Protein AF-A0A9W8J2E1-F1 (afdb_monomer_lite)

Foldseek 3Di:
DVVLQVDAAPVPRHGLCVVCVPDPAVQLVQLVCQLVLDARDPPRDADPLGPSLLVSQVVLLVLLLPLVSVVVSVSNLNHSQVVQVSCCVRNNPSSHDHPSNVNNVPPPPCPPPPPPPPDDPPDPPVPPPPPDDD

pLDDT: mean 77.26, std 16.56, range [41.38, 92.25]

Sequence (134 aa):
MRDAACLTDPTTNTYCFVNAARDTNPTNLYYYSLPLGHKIPERSTDPQCTACLKSLMGLYGTALKDA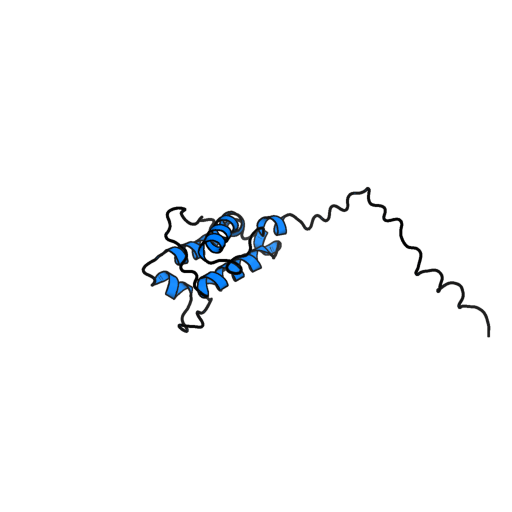NQAKVLTGLLSTYEGAAEKTLGKCGAGFAQTGLANAADGRDSKIPAGVVILGSVVGSLWMLLGGWSF

Structure (mmCIF, N/CA/C/O backbone):
data_AF-A0A9W8J2E1-F1
#
_entry.id   AF-A0A9W8J2E1-F1
#
loop_
_atom_site.group_PDB
_atom_site.id
_atom_site.type_symbol
_atom_site.label_atom_id
_atom_site.label_alt_id
_atom_site.label_comp_id
_atom_site.label_asym_id
_atom_site.label_entity_id
_atom_site.label_seq_id
_atom_site.pdbx_PDB_ins_code
_atom_site.Cartn_x
_atom_site.Cartn_y
_atom_site.Cartn_z
_atom_site.occupancy
_atom_site.B_iso_or_equiv
_atom_site.auth_seq_id
_atom_site.auth_comp_id
_atom_site.auth_asym_id
_atom_site.auth_atom_id
_atom_site.pdbx_PDB_model_num
ATOM 1 N N . MET A 1 1 ? -6.653 -8.722 6.963 1.00 81.88 1 MET A N 1
ATOM 2 C CA . MET A 1 1 ? -5.199 -8.569 6.678 1.00 81.88 1 MET A CA 1
ATOM 3 C C . MET A 1 1 ? -4.551 -9.794 6.063 1.00 81.88 1 MET A C 1
ATOM 5 O O . MET A 1 1 ? -3.501 -9.637 5.457 1.00 81.88 1 MET A O 1
ATOM 9 N N . ARG A 1 2 ? -5.143 -10.996 6.151 1.00 82.12 2 ARG A N 1
ATOM 10 C CA . ARG A 1 2 ? -4.677 -12.139 5.341 1.00 82.12 2 ARG A CA 1
ATOM 11 C C . ARG A 1 2 ? -4.794 -11.843 3.838 1.00 82.12 2 ARG A C 1
ATOM 13 O O . ARG A 1 2 ? -3.959 -12.288 3.064 1.00 82.12 2 ARG A O 1
ATOM 20 N N . ASP A 1 3 ? -5.742 -10.981 3.483 1.00 85.38 3 ASP A N 1
ATOM 21 C CA . ASP A 1 3 ? -6.024 -10.470 2.135 1.00 85.38 3 ASP A CA 1
ATOM 22 C C . ASP A 1 3 ? -4.809 -9.807 1.473 1.00 85.38 3 ASP A C 1
ATOM 24 O O . ASP A 1 3 ? -4.647 -9.894 0.262 1.00 85.38 3 ASP A O 1
ATOM 28 N N . ALA A 1 4 ? -3.904 -9.218 2.265 1.00 86.88 4 ALA A N 1
ATOM 29 C CA . ALA A 1 4 ? -2.644 -8.670 1.770 1.00 86.88 4 ALA A CA 1
ATOM 30 C C . ALA A 1 4 ? -1.786 -9.736 1.068 1.00 86.88 4 ALA A C 1
ATOM 32 O O . ALA A 1 4 ? -1.210 -9.470 0.017 1.00 86.88 4 ALA A O 1
ATOM 33 N N . ALA A 1 5 ? -1.728 -10.954 1.619 1.00 84.81 5 ALA A N 1
ATOM 34 C CA . ALA A 1 5 ? -0.970 -12.060 1.034 1.00 84.81 5 ALA A CA 1
ATOM 35 C C . ALA A 1 5 ? -1.658 -12.669 -0.200 1.00 84.81 5 ALA A C 1
ATOM 37 O O . ALA A 1 5 ? -1.000 -13.316 -1.011 1.00 84.81 5 ALA A O 1
ATOM 38 N N . CYS A 1 6 ? -2.965 -12.443 -0.353 1.00 87.62 6 CYS A N 1
ATOM 39 C CA . CYS A 1 6 ? -3.760 -12.919 -1.482 1.00 87.62 6 CYS A CA 1
ATOM 40 C C . CYS A 1 6 ? -3.736 -11.967 -2.684 1.00 87.62 6 CYS A C 1
ATOM 42 O O . CYS A 1 6 ? -4.305 -12.304 -3.720 1.00 87.62 6 CYS A O 1
ATOM 44 N N . LEU A 1 7 ? -3.091 -10.800 -2.570 1.00 89.62 7 LEU A N 1
ATOM 45 C CA . LEU A 1 7 ? -2.915 -9.890 -3.696 1.00 89.62 7 LEU A CA 1
ATOM 46 C C . LEU A 1 7 ? -2.120 -10.579 -4.804 1.00 89.62 7 LEU A C 1
ATOM 48 O O . LEU A 1 7 ? -1.051 -11.145 -4.563 1.00 89.62 7 LEU A O 1
ATOM 52 N N . THR A 1 8 ? -2.647 -10.514 -6.018 1.00 89.19 8 THR A N 1
ATOM 53 C CA . THR A 1 8 ? -2.024 -11.065 -7.215 1.00 89.19 8 THR A CA 1
ATOM 54 C C . THR A 1 8 ? -1.407 -9.952 -8.041 1.00 89.19 8 THR A C 1
ATOM 56 O O . THR A 1 8 ? -1.940 -8.848 -8.153 1.00 89.19 8 THR A O 1
ATOM 59 N N . ASP A 1 9 ? -0.245 -10.247 -8.603 1.00 83.81 9 ASP A N 1
ATOM 60 C CA . ASP A 1 9 ? 0.425 -9.367 -9.538 1.00 83.81 9 ASP A CA 1
ATOM 61 C C . ASP A 1 9 ? -0.133 -9.615 -10.950 1.00 83.81 9 ASP A C 1
ATOM 63 O O . ASP A 1 9 ? 0.054 -10.711 -11.491 1.00 83.81 9 ASP A O 1
ATOM 67 N N . PRO A 1 10 ? -0.795 -8.630 -11.583 1.00 77.38 10 PRO A N 1
ATOM 68 C CA . PRO A 1 10 ? -1.333 -8.795 -12.932 1.00 77.38 10 PRO A CA 1
ATOM 69 C C . PRO A 1 10 ? -0.236 -8.973 -13.991 1.00 77.38 10 PRO A C 1
ATOM 71 O O . PRO A 1 10 ? -0.529 -9.429 -15.093 1.00 77.38 10 PRO A O 1
ATOM 74 N N . THR A 1 11 ? 1.018 -8.624 -13.682 1.00 78.94 11 THR A N 1
ATOM 75 C CA . THR A 1 11 ? 2.135 -8.730 -14.632 1.00 78.94 11 THR A CA 1
ATOM 76 C C . THR A 1 11 ? 2.774 -10.115 -14.645 1.00 78.94 11 THR A C 1
ATOM 78 O O . THR A 1 11 ? 3.162 -10.605 -15.703 1.00 78.94 11 THR A O 1
ATOM 81 N N . THR A 1 12 ? 2.854 -10.772 -13.488 1.00 80.38 12 THR A N 1
ATOM 82 C CA . THR A 1 12 ? 3.544 -12.062 -13.321 1.00 80.38 12 THR A CA 1
ATOM 83 C C . THR A 1 12 ? 2.591 -13.226 -13.039 1.00 80.38 12 THR A C 1
ATOM 85 O O . THR A 1 12 ? 3.025 -14.374 -13.065 1.00 80.38 12 THR A O 1
ATOM 88 N N . ASN A 1 13 ? 1.292 -12.964 -12.824 1.00 83.75 13 ASN A N 1
ATOM 89 C CA . ASN A 1 13 ? 0.275 -13.958 -12.446 1.00 83.75 13 ASN A CA 1
ATOM 90 C C . ASN A 1 13 ? 0.629 -14.758 -11.174 1.00 83.75 13 ASN A C 1
ATOM 92 O O . ASN A 1 13 ? 0.152 -15.872 -10.967 1.00 83.75 13 ASN A O 1
ATOM 96 N N . THR A 1 14 ? 1.457 -14.190 -10.298 1.00 88.06 14 THR A N 1
ATOM 97 C CA . THR A 1 14 ? 1.855 -14.779 -9.013 1.00 88.06 14 THR A CA 1
ATOM 98 C C . THR A 1 14 ? 1.384 -13.912 -7.846 1.00 88.06 14 THR A C 1
ATOM 100 O O . THR A 1 14 ? 0.943 -12.775 -8.017 1.00 88.06 14 THR A O 1
ATOM 103 N N . TYR A 1 15 ? 1.451 -14.447 -6.624 1.00 90.62 15 TYR A N 1
ATOM 104 C CA . TYR A 1 15 ? 1.114 -13.677 -5.429 1.00 90.62 15 TYR A CA 1
ATOM 105 C C . TYR A 1 15 ? 2.173 -12.612 -5.143 1.00 90.62 15 TYR A C 1
ATOM 107 O O . TYR A 1 15 ? 3.367 -12.909 -5.054 1.00 90.62 15 TYR A O 1
ATOM 115 N N . CYS A 1 16 ? 1.722 -11.386 -4.895 1.00 90.38 16 CYS A N 1
ATOM 116 C CA . CYS A 1 16 ? 2.561 -10.244 -4.554 1.00 90.38 16 CYS A CA 1
ATOM 117 C C . CYS A 1 16 ? 3.459 -10.505 -3.341 1.00 90.38 16 CYS A C 1
ATOM 119 O O . CYS A 1 16 ? 4.595 -10.033 -3.297 1.00 90.38 16 CYS A O 1
ATOM 121 N N . PHE A 1 17 ? 2.977 -11.281 -2.368 1.00 89.56 17 PHE A N 1
ATOM 122 C CA . PHE A 1 17 ? 3.780 -11.695 -1.222 1.00 89.56 17 PHE A CA 1
ATOM 123 C C . PHE A 1 17 ? 4.938 -12.613 -1.631 1.00 89.56 17 PHE A C 1
ATOM 125 O O . PHE A 1 17 ? 6.064 -12.427 -1.180 1.00 89.56 17 PHE A O 1
ATOM 132 N N . VAL A 1 18 ? 4.686 -13.573 -2.526 1.00 89.19 18 VAL A N 1
ATOM 133 C CA . VAL A 1 18 ? 5.716 -14.497 -3.025 1.00 89.19 18 VAL A CA 1
ATOM 134 C C . VAL A 1 18 ? 6.758 -13.743 -3.846 1.00 89.19 18 VAL A C 1
ATOM 136 O O . VAL A 1 18 ? 7.948 -14.005 -3.691 1.00 89.19 18 VAL A O 1
ATOM 139 N N . ASN A 1 19 ? 6.332 -12.774 -4.661 1.00 87.38 19 ASN A N 1
ATOM 140 C CA . ASN A 1 19 ? 7.254 -11.918 -5.407 1.00 87.38 19 ASN A CA 1
ATOM 141 C C . ASN A 1 19 ? 8.120 -11.084 -4.458 1.00 87.38 19 ASN A C 1
ATOM 143 O O . ASN A 1 19 ? 9.335 -11.069 -4.610 1.00 87.38 19 ASN A O 1
ATOM 147 N N . ALA A 1 20 ? 7.525 -10.473 -3.428 1.00 87.75 20 ALA A N 1
ATOM 148 C CA . ALA A 1 20 ? 8.271 -9.717 -2.422 1.00 87.75 20 ALA A CA 1
ATOM 149 C C . ALA A 1 20 ? 9.243 -10.588 -1.605 1.00 87.75 20 ALA A C 1
ATOM 151 O O . ALA A 1 20 ? 10.304 -10.110 -1.221 1.00 87.75 20 ALA A O 1
ATOM 152 N N . ALA A 1 21 ? 8.897 -11.851 -1.338 1.00 87.12 21 ALA A N 1
ATOM 153 C CA . ALA A 1 21 ? 9.753 -12.787 -0.607 1.00 87.12 21 ALA A CA 1
ATOM 154 C C . ALA A 1 21 ? 10.902 -13.355 -1.458 1.00 87.12 21 ALA A C 1
ATOM 156 O O . ALA A 1 21 ? 11.915 -13.783 -0.910 1.00 87.12 21 ALA A O 1
ATOM 157 N N . ARG A 1 22 ? 10.734 -13.398 -2.784 1.00 86.44 22 ARG A N 1
ATOM 158 C CA . ARG A 1 22 ? 11.762 -13.848 -3.736 1.00 86.44 22 ARG A CA 1
ATOM 159 C C . ARG A 1 22 ? 12.672 -12.721 -4.214 1.00 86.44 22 ARG A C 1
ATOM 161 O O . ARG A 1 22 ? 13.718 -13.010 -4.788 1.00 86.44 22 ARG A O 1
ATOM 168 N N . ASP A 1 23 ? 12.266 -11.473 -4.018 1.00 81.88 23 ASP A N 1
ATOM 169 C CA . ASP A 1 23 ? 13.051 -10.309 -4.401 1.00 81.88 23 ASP A CA 1
ATOM 170 C C . ASP A 1 23 ? 14.345 -10.238 -3.577 1.00 81.88 23 ASP A C 1
ATOM 172 O O . ASP A 1 23 ? 14.357 -10.434 -2.361 1.00 81.88 23 ASP A O 1
ATOM 176 N N . THR A 1 24 ? 15.449 -9.924 -4.249 1.00 79.00 24 THR A N 1
ATOM 177 C CA . THR A 1 24 ? 16.736 -9.607 -3.620 1.00 79.00 24 THR A CA 1
ATOM 178 C C . THR A 1 24 ? 16.654 -8.427 -2.651 1.00 79.00 24 THR A C 1
ATOM 180 O O . THR A 1 24 ? 17.461 -8.348 -1.724 1.00 79.00 24 THR A O 1
ATOM 183 N N . ASN A 1 25 ? 15.689 -7.519 -2.835 1.00 78.50 25 ASN A N 1
ATOM 184 C CA . ASN A 1 25 ? 15.429 -6.421 -1.912 1.00 78.50 25 ASN A CA 1
ATOM 185 C C . ASN A 1 25 ? 14.264 -6.757 -0.962 1.00 78.50 25 ASN A C 1
ATOM 187 O O . ASN A 1 25 ? 13.102 -6.709 -1.376 1.00 78.50 25 ASN A O 1
ATOM 191 N N . PRO A 1 26 ? 14.517 -6.969 0.345 1.00 80.44 26 PRO A N 1
ATOM 192 C CA . PRO A 1 26 ? 13.465 -7.302 1.308 1.00 80.44 26 PRO A CA 1
ATOM 193 C C . PRO A 1 26 ? 12.560 -6.110 1.665 1.00 80.44 26 PRO A C 1
ATOM 195 O O . PRO A 1 26 ? 11.665 -6.246 2.498 1.00 80.44 26 PRO A O 1
ATOM 198 N N . THR A 1 27 ? 12.751 -4.936 1.050 1.00 84.12 27 THR A N 1
ATOM 199 C CA . THR A 1 27 ? 11.982 -3.719 1.342 1.00 84.12 27 THR A CA 1
ATOM 200 C C . THR A 1 27 ? 10.479 -3.947 1.265 1.00 84.12 27 THR A C 1
ATOM 202 O O . THR A 1 27 ? 9.758 -3.595 2.197 1.00 84.12 27 THR A O 1
ATOM 205 N N . ASN A 1 28 ? 10.000 -4.558 0.179 1.00 85.00 28 ASN A N 1
ATOM 206 C CA . ASN A 1 28 ? 8.572 -4.810 -0.017 1.00 85.00 28 ASN A CA 1
ATOM 207 C C . ASN A 1 28 ? 8.020 -5.803 1.015 1.00 85.00 28 ASN A C 1
ATOM 209 O O . ASN A 1 28 ? 6.846 -5.723 1.370 1.00 85.00 28 ASN A O 1
ATOM 213 N N . LEU A 1 29 ? 8.862 -6.707 1.529 1.00 88.56 29 LEU A N 1
ATOM 214 C CA . LEU A 1 29 ? 8.478 -7.677 2.549 1.00 88.56 29 LEU A CA 1
ATOM 215 C C . LEU A 1 29 ? 8.199 -6.994 3.898 1.00 88.56 29 LEU A C 1
ATOM 217 O O . LEU A 1 29 ? 7.248 -7.372 4.580 1.00 88.56 29 LEU A O 1
ATOM 221 N N . TYR A 1 30 ? 8.942 -5.938 4.252 1.00 89.50 30 TYR A N 1
ATOM 222 C CA . TYR A 1 30 ? 8.687 -5.165 5.478 1.00 89.50 30 TYR A CA 1
ATOM 223 C C . TYR A 1 30 ? 7.319 -4.469 5.484 1.00 89.50 30 TYR A C 1
ATOM 225 O O . TYR A 1 30 ? 6.747 -4.247 6.545 1.00 89.50 30 TYR A O 1
ATOM 233 N N . TYR A 1 31 ? 6.723 -4.177 4.326 1.00 90.56 31 TYR A N 1
ATOM 234 C CA . TYR A 1 31 ? 5.356 -3.645 4.301 1.00 90.56 31 TYR A CA 1
ATOM 235 C C . TYR A 1 31 ? 4.323 -4.676 4.789 1.00 90.56 31 TYR A C 1
ATOM 237 O O . TYR A 1 31 ? 3.264 -4.306 5.294 1.00 90.56 31 TYR A O 1
ATOM 245 N N . TYR A 1 32 ? 4.619 -5.976 4.721 1.00 90.88 32 TYR A N 1
ATOM 246 C CA . TYR A 1 32 ? 3.732 -7.016 5.250 1.00 90.88 32 TYR A CA 1
ATOM 247 C C . TYR A 1 32 ? 3.796 -7.151 6.777 1.00 90.88 32 TYR A C 1
ATOM 249 O O . TYR A 1 32 ? 2.899 -7.759 7.359 1.00 90.88 32 TYR A O 1
ATOM 257 N N . SER A 1 33 ? 4.795 -6.560 7.443 1.00 90.75 33 SER A N 1
ATOM 258 C CA . SER A 1 33 ? 4.880 -6.540 8.910 1.00 90.75 33 SER A CA 1
ATOM 259 C C . SER A 1 33 ? 4.225 -5.309 9.551 1.00 90.75 33 SER A C 1
ATOM 261 O O . SER A 1 33 ? 4.040 -5.293 10.770 1.00 90.75 33 SER A O 1
ATOM 263 N N . LEU A 1 34 ? 3.777 -4.327 8.757 1.00 90.75 34 LEU A N 1
ATOM 264 C CA . LEU A 1 34 ? 3.056 -3.144 9.250 1.00 90.75 34 LEU A CA 1
ATOM 265 C C . LEU A 1 34 ? 1.818 -3.490 10.099 1.00 90.75 34 LEU A C 1
ATOM 267 O O . LEU A 1 34 ? 1.670 -2.925 11.183 1.00 90.75 34 LEU A O 1
ATOM 271 N N . PRO A 1 35 ? 0.954 -4.459 9.722 1.00 89.44 35 PRO A N 1
ATOM 272 C CA . PRO A 1 35 ? -0.200 -4.813 10.548 1.00 89.44 35 PRO A CA 1
ATOM 273 C C . PRO A 1 35 ? 0.160 -5.343 11.938 1.00 89.44 35 PRO A C 1
ATOM 275 O O . PRO A 1 35 ? -0.673 -5.300 12.840 1.00 89.44 35 PRO A O 1
ATOM 278 N N . LEU A 1 36 ? 1.397 -5.813 12.118 1.00 89.56 36 LEU A N 1
ATOM 279 C CA . LEU A 1 36 ? 1.935 -6.292 13.390 1.00 89.56 36 LEU A CA 1
ATOM 280 C C . LEU A 1 36 ? 2.549 -5.163 14.233 1.00 89.56 36 LEU A C 1
ATOM 282 O O . LEU A 1 36 ? 3.152 -5.447 15.263 1.00 89.56 36 LEU A O 1
ATOM 286 N N . GLY A 1 37 ? 2.469 -3.902 13.796 1.00 88.88 37 GLY A N 1
ATOM 287 C CA . GLY A 1 37 ? 3.069 -2.769 14.504 1.00 88.88 37 GLY A CA 1
ATOM 288 C C . GLY A 1 37 ? 4.573 -2.607 14.278 1.00 88.88 37 GLY A C 1
ATOM 289 O O . GLY A 1 37 ? 5.217 -1.825 14.976 1.00 88.88 37 GLY A O 1
ATOM 290 N N . HIS A 1 38 ? 5.151 -3.306 13.298 1.00 89.81 38 HIS A N 1
ATOM 291 C CA . HIS A 1 38 ? 6.564 -3.152 12.963 1.00 89.81 38 HIS A CA 1
ATOM 292 C C . HIS A 1 38 ? 6.743 -2.026 11.951 1.00 89.81 38 HIS A C 1
ATOM 294 O O . HIS A 1 38 ? 6.239 -2.093 10.833 1.00 89.81 38 HIS A O 1
ATOM 300 N N . LYS A 1 39 ? 7.479 -0.987 12.345 1.00 87.75 39 LYS A N 1
ATOM 301 C CA . LYS A 1 39 ? 7.827 0.124 11.456 1.00 87.75 39 LYS A CA 1
ATOM 302 C C . LYS A 1 39 ? 8.846 -0.326 10.415 1.00 87.75 39 LYS A C 1
ATOM 304 O O . LYS A 1 39 ? 9.695 -1.178 10.678 1.00 87.75 39 LYS A O 1
ATOM 309 N N . ILE A 1 40 ? 8.792 0.302 9.246 1.00 86.62 40 ILE A N 1
ATOM 310 C CA . ILE A 1 40 ? 9.814 0.111 8.218 1.00 86.62 40 ILE A CA 1
ATOM 311 C C . ILE A 1 40 ? 11.109 0.754 8.721 1.00 86.62 40 ILE A C 1
ATOM 313 O O . ILE A 1 40 ? 11.071 1.908 9.152 1.00 86.62 40 ILE A O 1
ATOM 317 N N . PRO A 1 41 ? 12.257 0.059 8.659 1.00 82.88 41 PRO A N 1
ATOM 318 C CA . PRO A 1 41 ? 13.524 0.659 9.040 1.00 82.88 41 PRO A CA 1
ATOM 319 C C . PRO A 1 41 ? 13.800 1.909 8.192 1.00 82.88 41 PRO A C 1
ATOM 321 O O . PRO A 1 41 ? 13.661 1.889 6.964 1.00 82.88 41 PRO A O 1
ATOM 324 N N . GLU A 1 42 ? 14.256 2.992 8.817 1.00 73.19 42 GLU A N 1
ATOM 325 C CA . GLU A 1 42 ? 14.661 4.203 8.084 1.00 73.19 42 GLU A CA 1
ATOM 326 C C . GLU A 1 42 ? 15.780 3.887 7.084 1.00 73.19 42 GLU A C 1
ATOM 328 O O . GLU A 1 42 ? 15.742 4.318 5.936 1.00 73.19 42 GLU A O 1
ATOM 333 N N . ARG A 1 43 ? 16.709 3.018 7.503 1.00 70.06 43 ARG A N 1
ATOM 334 C CA . ARG A 1 43 ? 17.836 2.500 6.711 1.00 70.06 43 ARG A CA 1
ATOM 335 C C . ARG A 1 43 ? 17.439 1.465 5.652 1.00 70.06 43 ARG A C 1
ATOM 337 O O . ARG A 1 43 ? 18.307 1.022 4.908 1.00 70.06 43 ARG A O 1
ATOM 344 N N . SER A 1 44 ? 16.180 1.023 5.610 1.00 69.25 44 SER A N 1
ATOM 345 C CA . SER A 1 44 ? 15.742 0.046 4.608 1.00 69.25 44 SER A CA 1
ATOM 346 C C . SER A 1 44 ? 15.776 0.680 3.218 1.00 69.25 44 SER A C 1
ATOM 348 O O . SER A 1 44 ? 15.358 1.835 3.069 1.00 69.25 44 SER A O 1
ATOM 350 N N . THR A 1 45 ? 16.256 -0.085 2.234 1.00 67.31 45 THR A N 1
ATOM 351 C CA . THR A 1 45 ? 16.355 0.282 0.815 1.00 67.31 45 THR A CA 1
ATOM 352 C C . THR A 1 45 ? 15.033 0.830 0.285 1.00 67.31 45 THR A C 1
ATOM 354 O O . THR A 1 45 ? 13.968 0.529 0.827 1.00 67.31 45 THR A O 1
ATOM 357 N N . ASP A 1 46 ? 15.091 1.658 -0.756 1.00 79.50 46 ASP A N 1
ATOM 358 C CA . ASP A 1 46 ? 13.914 2.336 -1.301 1.00 79.50 46 ASP A CA 1
ATOM 359 C C . ASP A 1 46 ? 12.823 1.349 -1.769 1.00 79.50 46 ASP A C 1
ATOM 361 O O . ASP A 1 46 ? 13.139 0.270 -2.291 1.00 79.50 46 ASP A O 1
ATOM 365 N N . PRO A 1 47 ? 11.528 1.678 -1.559 1.00 83.56 47 PRO A N 1
ATOM 366 C CA . PRO A 1 47 ? 10.428 0.843 -2.029 1.00 83.56 47 PRO A CA 1
ATOM 367 C C . PRO A 1 47 ? 10.517 0.653 -3.540 1.00 83.56 47 PRO A C 1
ATOM 369 O O . PRO A 1 47 ? 10.784 1.599 -4.273 1.00 83.56 47 PRO A O 1
ATOM 372 N N . GLN A 1 48 ? 10.240 -0.559 -4.020 1.00 83.31 48 GLN A N 1
ATOM 373 C CA . GLN A 1 48 ? 10.385 -0.888 -5.446 1.00 83.31 48 GLN A CA 1
ATOM 374 C C . GLN A 1 48 ? 9.236 -0.349 -6.320 1.00 83.31 48 GLN A C 1
ATOM 376 O O . GLN A 1 48 ? 9.153 -0.682 -7.496 1.00 83.31 48 GLN A O 1
ATOM 381 N N . CYS A 1 49 ? 8.317 0.443 -5.752 1.00 88.19 49 CYS A N 1
ATOM 382 C CA . CYS A 1 49 ? 7.218 1.111 -6.459 1.00 88.19 49 CYS A CA 1
ATOM 383 C C . CYS A 1 49 ? 6.432 0.208 -7.427 1.00 88.19 49 CYS A C 1
ATOM 385 O O . CYS A 1 49 ? 5.984 0.635 -8.489 1.00 88.19 49 CYS A O 1
ATOM 387 N N . THR A 1 50 ? 6.242 -1.055 -7.045 1.00 87.94 50 THR A N 1
ATOM 388 C CA . THR A 1 50 ? 5.551 -2.049 -7.867 1.00 87.94 50 THR A CA 1
ATOM 389 C C . THR A 1 50 ? 4.033 -1.897 -7.775 1.00 87.94 50 THR A C 1
ATOM 391 O O . THR A 1 50 ? 3.493 -1.354 -6.804 1.00 87.94 50 THR A O 1
ATOM 394 N N . ALA A 1 51 ? 3.313 -2.449 -8.757 1.00 88.19 51 ALA A N 1
ATOM 395 C CA . ALA A 1 51 ? 1.850 -2.535 -8.717 1.00 88.19 51 ALA A CA 1
ATOM 396 C C . ALA A 1 51 ? 1.347 -3.277 -7.463 1.00 88.19 51 ALA A C 1
ATOM 398 O O . ALA A 1 51 ? 0.332 -2.902 -6.870 1.00 88.19 51 ALA A O 1
ATOM 399 N N . CYS A 1 52 ? 2.103 -4.281 -7.014 1.00 89.94 52 CYS A N 1
ATOM 400 C CA . CYS A 1 52 ? 1.864 -4.990 -5.764 1.00 89.94 52 CYS A CA 1
ATOM 401 C C . CYS A 1 52 ? 1.939 -4.077 -4.541 1.00 89.94 52 CYS A C 1
ATOM 403 O O . CYS A 1 52 ? 1.031 -4.101 -3.712 1.00 89.94 52 CYS A O 1
ATOM 405 N N . LEU A 1 53 ? 2.983 -3.247 -4.434 1.00 90.31 53 LEU A N 1
ATOM 406 C CA . LEU A 1 53 ? 3.125 -2.322 -3.309 1.00 90.31 53 LEU A CA 1
ATOM 407 C C . LEU A 1 53 ? 1.984 -1.297 -3.283 1.00 90.31 53 LEU A C 1
ATOM 409 O O . LEU A 1 53 ? 1.407 -1.045 -2.226 1.00 90.31 53 LEU A O 1
ATOM 413 N N . LYS A 1 54 ? 1.610 -0.762 -4.450 1.00 90.88 54 LYS A N 1
ATOM 414 C CA . LYS A 1 54 ? 0.467 0.152 -4.587 1.00 90.88 54 LYS A CA 1
ATOM 415 C C . LYS A 1 54 ? -0.843 -0.493 -4.128 1.00 90.88 54 LYS A C 1
ATOM 417 O O . LYS A 1 54 ? -1.598 0.110 -3.369 1.00 90.88 54 LYS A O 1
ATOM 422 N N . SER A 1 55 ? -1.099 -1.727 -4.557 1.00 91.69 55 SER A N 1
ATOM 423 C CA . SER A 1 55 ? -2.307 -2.470 -4.178 1.00 91.69 55 SER A CA 1
ATOM 424 C C . SER A 1 55 ? -2.321 -2.802 -2.684 1.00 91.69 55 SER A C 1
ATOM 426 O O . SER A 1 55 ? -3.354 -2.668 -2.031 1.00 91.69 55 SER A O 1
ATOM 428 N N . LEU A 1 56 ? -1.163 -3.154 -2.120 1.00 92.25 56 LEU A N 1
ATOM 429 C CA . LEU A 1 56 ? -0.991 -3.434 -0.696 1.00 92.25 56 LEU A CA 1
ATOM 430 C C . LEU A 1 56 ? -1.281 -2.203 0.171 1.00 92.25 56 LEU A C 1
ATOM 432 O O . LEU A 1 56 ? -2.079 -2.277 1.105 1.00 92.25 56 LEU A O 1
ATOM 436 N N . MET A 1 57 ? -0.677 -1.059 -0.157 1.00 91.81 57 MET A N 1
ATOM 437 C CA . MET A 1 57 ? -0.931 0.201 0.549 1.00 91.81 57 MET A CA 1
ATOM 438 C C . MET A 1 57 ? -2.369 0.683 0.368 1.00 91.81 57 MET A C 1
ATOM 440 O O . MET A 1 57 ? -2.970 1.176 1.321 1.00 91.81 57 MET A O 1
ATOM 444 N N . GLY A 1 58 ? -2.962 0.480 -0.810 1.00 91.88 58 GLY A N 1
ATOM 445 C CA . GLY A 1 58 ? -4.383 0.740 -1.040 1.00 91.88 58 GLY A CA 1
ATOM 446 C C . GLY A 1 58 ? -5.296 -0.106 -0.147 1.00 91.88 58 GLY A C 1
ATOM 447 O O . GLY A 1 58 ? -6.249 0.425 0.431 1.00 91.88 58 GLY A O 1
ATOM 448 N N . LEU A 1 59 ? -4.986 -1.396 0.013 1.00 91.75 59 LEU A N 1
ATOM 449 C CA . LEU A 1 59 ? -5.733 -2.318 0.873 1.00 91.75 59 LEU A CA 1
ATOM 450 C C . LEU A 1 59 ? -5.630 -1.914 2.349 1.00 91.75 59 LEU A C 1
ATOM 452 O O . LEU A 1 59 ? -6.649 -1.833 3.032 1.00 91.75 59 LEU A O 1
ATOM 456 N N . TYR A 1 60 ? -4.429 -1.584 2.825 1.00 91.88 60 TYR A N 1
ATOM 457 C CA . TYR A 1 60 ? -4.231 -1.067 4.182 1.00 91.88 60 TYR A CA 1
ATOM 458 C C . TYR A 1 60 ? -4.947 0.255 4.414 1.00 91.88 60 TYR A C 1
ATOM 460 O O . TYR A 1 60 ? -5.646 0.396 5.413 1.00 91.88 60 TYR A O 1
ATOM 468 N N . GLY A 1 61 ? -4.839 1.196 3.477 1.00 90.38 61 GLY A N 1
ATOM 469 C CA . GLY A 1 61 ? -5.535 2.467 3.593 1.00 90.38 61 GLY A CA 1
ATOM 470 C C . GLY A 1 61 ? -7.053 2.295 3.639 1.00 90.38 61 GLY A C 1
ATOM 471 O O . GLY A 1 61 ? -7.722 2.943 4.435 1.00 90.38 61 GLY A O 1
ATOM 472 N N . THR A 1 62 ? -7.599 1.371 2.847 1.00 90.25 62 THR A N 1
ATOM 473 C CA . THR A 1 62 ? -9.034 1.046 2.866 1.00 90.25 62 THR A CA 1
ATOM 474 C C . THR A 1 62 ? -9.450 0.393 4.183 1.00 90.25 62 THR A C 1
ATOM 476 O O . THR A 1 62 ? -10.469 0.783 4.743 1.00 90.25 62 THR A O 1
ATOM 479 N N . ALA A 1 63 ? -8.643 -0.526 4.721 1.00 89.44 63 ALA A N 1
ATOM 480 C CA . ALA A 1 63 ? -8.902 -1.134 6.026 1.00 89.44 63 ALA A CA 1
ATOM 481 C C . ALA A 1 63 ? -8.868 -0.099 7.165 1.00 89.44 63 ALA A C 1
ATOM 483 O O . ALA A 1 63 ? -9.663 -0.174 8.093 1.00 89.44 63 ALA A O 1
ATOM 484 N N . LEU A 1 64 ? -7.984 0.900 7.089 1.00 89.00 64 LEU A N 1
ATOM 485 C CA . LEU A 1 64 ? -7.915 1.969 8.090 1.00 89.00 64 LEU A CA 1
ATOM 486 C C . LEU A 1 64 ? -9.017 3.028 7.947 1.00 89.00 64 LEU A C 1
ATOM 488 O O . LEU A 1 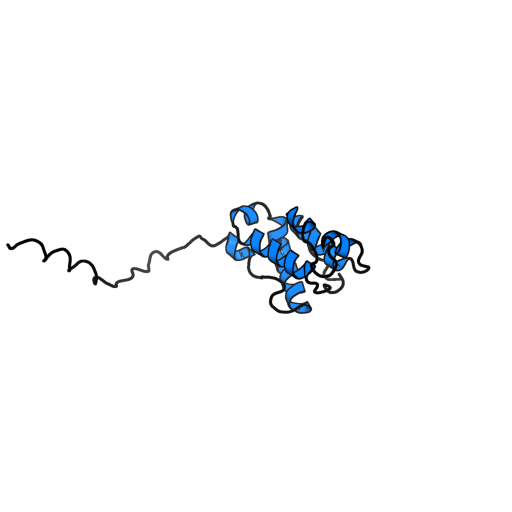64 ? -9.292 3.738 8.909 1.00 89.00 64 LEU A O 1
ATOM 492 N N . LYS A 1 65 ? -9.665 3.145 6.780 1.00 87.88 65 LYS A N 1
ATOM 493 C CA . LYS A 1 65 ? -10.839 4.023 6.620 1.00 87.88 65 LYS A CA 1
ATOM 494 C C . LYS A 1 65 ? -12.058 3.522 7.382 1.00 87.88 65 LYS A C 1
ATOM 496 O O . LYS A 1 65 ? -12.909 4.328 7.752 1.00 87.88 65 LYS A O 1
ATOM 501 N N . ASP A 1 66 ? -12.176 2.213 7.575 1.00 86.81 66 ASP A N 1
ATOM 502 C CA . ASP A 1 66 ? -13.235 1.648 8.400 1.00 86.81 66 ASP A CA 1
ATOM 503 C C . ASP A 1 66 ? -12.851 1.789 9.877 1.00 86.81 66 ASP A C 1
ATOM 505 O O . ASP A 1 66 ? -11.915 1.150 10.357 1.00 86.81 66 ASP A O 1
ATOM 509 N N . ALA A 1 67 ? -13.596 2.617 10.612 1.00 81.19 67 ALA A N 1
ATOM 510 C CA . ALA A 1 67 ? -13.346 2.886 12.026 1.00 81.19 67 ALA A CA 1
ATOM 511 C C . ALA A 1 67 ? -13.357 1.612 12.893 1.00 81.19 67 ALA A C 1
ATOM 513 O O . ALA A 1 67 ? -12.594 1.515 13.859 1.00 81.19 67 ALA A O 1
ATOM 514 N N . ASN A 1 68 ? -14.170 0.607 12.546 1.00 84.81 68 ASN A N 1
ATOM 515 C CA . ASN A 1 68 ? -14.208 -0.653 13.291 1.00 84.81 68 ASN A CA 1
ATOM 516 C C . ASN A 1 68 ? -12.932 -1.463 13.066 1.00 84.81 68 ASN A C 1
ATOM 518 O O . ASN A 1 68 ? -12.378 -2.024 14.012 1.00 84.81 68 ASN A O 1
ATOM 522 N N . GLN A 1 69 ? -12.442 -1.503 11.825 1.00 84.00 69 GLN A N 1
ATOM 523 C CA . GLN A 1 69 ? -11.204 -2.203 11.501 1.00 84.00 69 GLN A CA 1
ATOM 524 C C . GLN A 1 69 ? -9.981 -1.458 12.036 1.00 84.00 69 GLN A C 1
ATOM 526 O O . GLN A 1 69 ? -9.104 -2.094 12.618 1.00 84.00 69 GLN A O 1
ATOM 531 N N . ALA A 1 70 ? -9.943 -0.129 11.933 1.00 83.62 70 ALA A N 1
ATOM 532 C CA . ALA A 1 70 ? -8.871 0.701 12.478 1.00 83.62 70 ALA A CA 1
ATOM 533 C C . ALA A 1 70 ? -8.674 0.481 13.989 1.00 83.62 70 ALA A C 1
ATOM 535 O O . ALA A 1 70 ? -7.538 0.368 14.450 1.00 83.62 70 ALA A O 1
ATOM 536 N N . LYS A 1 71 ? -9.770 0.328 14.749 1.00 83.25 71 LYS A N 1
ATOM 537 C CA . LYS A 1 71 ? -9.727 0.047 16.194 1.00 83.25 71 LYS A CA 1
ATOM 538 C C . LYS A 1 71 ? -9.104 -1.312 16.531 1.00 83.25 71 LYS A C 1
ATOM 540 O O . LYS A 1 71 ? -8.492 -1.457 17.585 1.00 83.25 71 LYS A O 1
ATOM 545 N N . VAL A 1 72 ? -9.253 -2.305 15.655 1.00 86.50 72 VAL A N 1
ATOM 546 C CA . VAL A 1 72 ? -8.653 -3.643 15.824 1.00 86.50 72 VAL A CA 1
ATOM 547 C C . VAL A 1 72 ? -7.218 -3.676 15.287 1.00 86.50 72 VAL A C 1
ATOM 549 O O . VAL A 1 72 ? -6.367 -4.396 15.804 1.00 86.50 72 VAL A O 1
ATOM 552 N N . LEU A 1 73 ? -6.924 -2.869 14.268 1.00 88.06 73 LEU A N 1
ATOM 553 C CA . LEU A 1 73 ? -5.647 -2.810 13.560 1.00 88.06 73 LEU A CA 1
ATOM 554 C C . LEU A 1 73 ? -4.741 -1.690 14.095 1.00 88.06 73 LEU A C 1
ATOM 556 O O . LEU A 1 73 ? -4.132 -0.955 13.319 1.00 88.06 73 LEU A O 1
ATOM 560 N N . THR A 1 74 ? -4.609 -1.572 15.417 1.00 87.81 74 THR A N 1
ATOM 561 C CA . THR A 1 74 ? -3.800 -0.524 16.075 1.00 87.81 74 THR A CA 1
ATOM 562 C C . THR A 1 74 ? -2.322 -0.559 15.664 1.00 87.81 74 THR A C 1
ATOM 564 O O . THR A 1 74 ? -1.685 0.484 15.492 1.00 87.81 74 THR A O 1
ATOM 567 N N . GLY A 1 75 ? -1.778 -1.759 15.431 1.00 88.88 75 GLY A N 1
ATOM 568 C CA . GLY A 1 75 ? -0.432 -1.951 14.891 1.00 88.88 75 GLY A CA 1
ATOM 569 C C . GLY A 1 75 ? -0.275 -1.345 13.496 1.00 88.88 75 GLY A C 1
ATOM 570 O O . GLY A 1 75 ? 0.675 -0.604 13.250 1.00 88.88 75 GLY A O 1
ATOM 571 N N . LEU A 1 76 ? -1.244 -1.575 12.605 1.00 89.75 76 LEU A N 1
ATOM 572 C CA . LEU A 1 76 ? -1.226 -0.937 11.292 1.00 89.75 76 LEU A CA 1
ATOM 573 C C . LEU A 1 76 ? -1.394 0.578 11.421 1.00 89.75 76 LEU A C 1
ATOM 575 O O . LEU A 1 76 ? -0.621 1.318 10.830 1.00 89.75 76 LEU A O 1
ATOM 579 N N . LEU A 1 77 ? -2.368 1.037 12.207 1.00 90.56 77 LEU A N 1
ATOM 580 C CA . LEU A 1 77 ? -2.676 2.458 12.381 1.00 90.56 77 LEU A CA 1
ATOM 581 C C . LEU A 1 77 ? -1.433 3.265 12.797 1.00 90.56 77 LEU A C 1
ATOM 583 O O . LEU A 1 77 ? -1.149 4.308 12.219 1.00 90.56 77 LEU A O 1
ATOM 587 N N . SER A 1 78 ? -0.657 2.740 13.749 1.00 90.31 78 SER A N 1
ATOM 588 C CA . SER A 1 78 ? 0.547 3.398 14.280 1.00 90.31 78 SER A CA 1
ATOM 589 C C . SER A 1 78 ? 1.769 3.372 13.353 1.00 90.31 78 SER A C 1
ATOM 591 O O . SER A 1 78 ? 2.707 4.150 13.546 1.00 90.31 78 SER A O 1
ATOM 593 N N . THR A 1 79 ? 1.800 2.477 12.364 1.00 91.75 79 THR A N 1
ATOM 594 C CA . THR A 1 79 ? 2.965 2.282 11.480 1.00 91.75 79 THR A CA 1
ATOM 595 C C . THR A 1 79 ? 2.717 2.694 10.038 1.00 91.75 79 THR A C 1
ATOM 597 O O . THR A 1 79 ? 3.664 2.992 9.309 1.00 91.75 79 THR A O 1
ATOM 600 N N . TYR A 1 80 ? 1.453 2.742 9.631 1.00 91.50 80 TYR A N 1
ATOM 601 C CA . TYR A 1 80 ? 1.043 2.990 8.262 1.00 91.50 80 TYR A CA 1
ATOM 602 C C . TYR A 1 80 ? 1.393 4.402 7.795 1.00 91.50 80 TYR A C 1
ATOM 604 O O . TYR A 1 80 ? 1.833 4.548 6.664 1.00 91.50 80 TYR A O 1
ATOM 612 N N . GLU A 1 81 ? 1.257 5.427 8.638 1.00 90.56 81 GLU A N 1
ATOM 613 C CA . GLU A 1 81 ? 1.501 6.815 8.221 1.00 90.56 81 GLU A CA 1
ATOM 614 C C . GL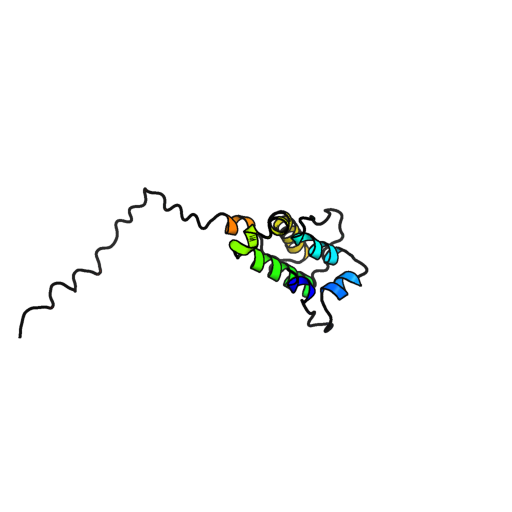U A 1 81 ? 2.952 7.036 7.772 1.00 90.56 81 GLU A C 1
ATOM 616 O O . GLU A 1 81 ? 3.183 7.439 6.634 1.00 90.56 81 GLU A O 1
ATOM 621 N N . GLY A 1 82 ? 3.932 6.623 8.581 1.00 88.94 82 GLY A N 1
ATOM 622 C CA . GLY A 1 82 ? 5.344 6.712 8.191 1.00 88.94 82 GLY A CA 1
ATOM 623 C C . GLY A 1 82 ? 5.689 5.852 6.967 1.00 88.94 82 GLY A C 1
ATOM 624 O O . GLY A 1 82 ? 6.514 6.236 6.137 1.00 88.94 82 GLY A O 1
ATOM 625 N N . ALA A 1 83 ? 5.033 4.698 6.800 1.00 89.44 83 ALA A N 1
ATOM 626 C CA . ALA A 1 83 ? 5.197 3.875 5.603 1.00 89.44 83 ALA A CA 1
ATOM 627 C C . ALA A 1 83 ? 4.586 4.535 4.355 1.00 89.44 83 ALA A C 1
ATOM 629 O O . ALA A 1 83 ? 5.183 4.496 3.275 1.00 89.44 83 ALA A O 1
ATOM 630 N N . ALA A 1 84 ? 3.419 5.162 4.497 1.00 90.81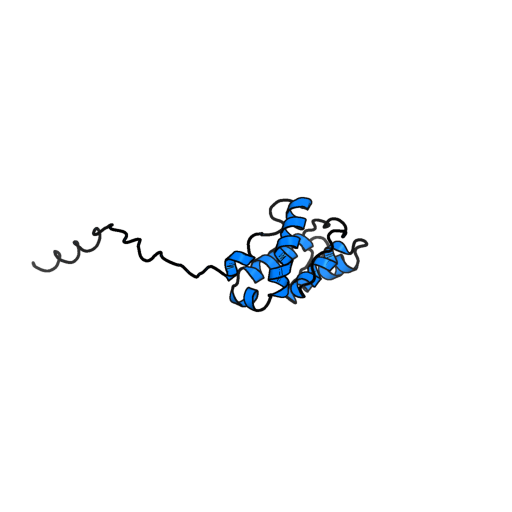 84 ALA A N 1
ATOM 631 C CA . ALA A 1 84 ? 2.721 5.864 3.434 1.00 90.81 84 ALA A CA 1
ATOM 632 C C . ALA A 1 84 ? 3.522 7.083 2.969 1.00 90.81 84 ALA A C 1
ATOM 634 O O . ALA A 1 84 ? 3.712 7.244 1.766 1.00 90.81 84 ALA A O 1
ATOM 635 N N . GLU A 1 85 ? 4.065 7.876 3.894 1.00 89.50 85 GLU A N 1
ATOM 636 C CA . GLU A 1 85 ? 4.940 9.014 3.589 1.00 89.50 85 GLU A CA 1
ATOM 637 C C . GLU A 1 85 ? 6.208 8.577 2.852 1.00 89.50 85 GLU A C 1
ATOM 639 O O . GLU A 1 85 ? 6.536 9.139 1.804 1.00 89.50 85 GLU A O 1
ATOM 644 N N . LYS A 1 86 ? 6.886 7.522 3.331 1.00 88.88 86 LYS A N 1
ATOM 645 C CA . LYS A 1 86 ? 8.079 6.982 2.658 1.00 88.88 86 LYS A CA 1
ATOM 646 C C . LYS A 1 86 ? 7.751 6.490 1.246 1.00 88.88 86 LYS A C 1
ATOM 648 O O .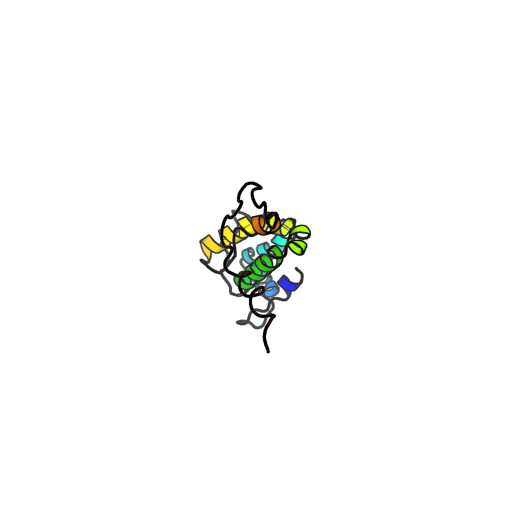 LYS A 1 86 ? 8.517 6.726 0.312 1.00 88.88 86 LYS A O 1
ATOM 653 N N . THR A 1 87 ? 6.601 5.837 1.079 1.00 90.12 87 THR A N 1
ATOM 654 C CA . THR A 1 87 ? 6.143 5.352 -0.229 1.00 90.12 87 THR A CA 1
ATOM 655 C C . THR A 1 87 ? 5.789 6.510 -1.157 1.00 90.12 87 THR A C 1
ATOM 657 O O . THR A 1 87 ? 6.217 6.511 -2.306 1.00 90.12 87 THR A O 1
ATOM 660 N N . LEU A 1 88 ? 5.060 7.519 -0.680 1.00 89.62 88 LEU A N 1
ATOM 661 C CA . LEU A 1 88 ? 4.705 8.710 -1.456 1.00 89.62 88 LEU A CA 1
ATOM 662 C C . LEU A 1 88 ? 5.941 9.502 -1.883 1.00 89.62 88 LEU A C 1
ATOM 664 O O . LEU A 1 88 ? 6.034 9.895 -3.044 1.00 89.62 88 LEU A O 1
ATOM 668 N N . GLY A 1 89 ? 6.905 9.688 -0.979 1.00 88.56 89 GLY A N 1
ATOM 669 C CA . GLY A 1 89 ? 8.137 10.422 -1.265 1.00 88.56 89 GLY A CA 1
ATOM 670 C C . GLY A 1 89 ? 9.029 9.751 -2.313 1.00 88.56 89 GLY A C 1
ATOM 671 O O . GLY A 1 89 ? 9.782 10.438 -2.996 1.00 88.56 89 GLY A O 1
ATOM 672 N N . LYS A 1 90 ? 8.944 8.423 -2.462 1.00 90.25 90 LYS A N 1
ATOM 673 C CA . LYS A 1 90 ? 9.782 7.651 -3.396 1.00 90.25 90 LYS A CA 1
ATOM 674 C C . LYS A 1 90 ? 9.059 7.224 -4.671 1.00 90.25 90 LYS A C 1
ATOM 676 O O . LYS A 1 90 ? 9.650 7.278 -5.742 1.00 90.25 90 LYS A O 1
ATOM 681 N N . CYS A 1 91 ? 7.796 6.827 -4.566 1.00 89.44 91 CYS A N 1
ATOM 682 C CA . CYS A 1 91 ? 7.000 6.296 -5.675 1.00 89.44 91 CYS A CA 1
ATOM 683 C C . CYS A 1 91 ? 6.039 7.317 -6.289 1.00 89.44 91 CYS A C 1
ATOM 685 O O . CYS A 1 91 ? 5.539 7.105 -7.393 1.00 89.44 91 CYS A O 1
ATOM 687 N N . GLY A 1 92 ? 5.777 8.425 -5.596 1.00 87.88 92 GLY A N 1
ATOM 688 C CA . GLY A 1 92 ? 4.890 9.484 -6.058 1.00 87.88 92 GLY A CA 1
ATOM 689 C C . GLY A 1 92 ? 3.423 9.297 -5.667 1.00 87.88 92 GLY A C 1
ATOM 690 O O . GLY A 1 92 ? 3.024 8.360 -4.966 1.00 87.88 92 GLY A O 1
ATOM 691 N N . ALA A 1 93 ? 2.606 10.253 -6.114 1.00 85.44 93 ALA A N 1
ATOM 692 C CA . ALA A 1 93 ? 1.193 10.342 -5.770 1.00 85.44 93 ALA A CA 1
ATOM 693 C C . ALA A 1 93 ? 0.402 9.092 -6.197 1.00 85.44 93 ALA A C 1
ATOM 695 O O . ALA A 1 93 ? 0.614 8.515 -7.264 1.00 85.44 93 ALA A O 1
ATOM 696 N N . GLY A 1 94 ? -0.550 8.682 -5.355 1.00 83.69 94 GLY A N 1
ATOM 697 C CA . GLY A 1 94 ? -1.447 7.559 -5.637 1.00 83.69 94 GLY A CA 1
ATOM 698 C C . GLY A 1 94 ? -0.893 6.175 -5.289 1.00 83.69 94 GLY A C 1
ATOM 699 O O . GLY A 1 94 ? -1.569 5.186 -5.566 1.00 83.69 94 GLY A O 1
ATOM 700 N N . PHE A 1 95 ? 0.295 6.078 -4.685 1.00 87.25 95 PHE A N 1
ATOM 701 C CA . PHE A 1 95 ? 0.810 4.815 -4.141 1.00 87.25 95 PHE A CA 1
ATOM 702 C C . PHE A 1 95 ? 0.295 4.497 -2.738 1.00 87.25 95 PHE A C 1
ATOM 704 O O . PHE A 1 95 ? 0.073 3.333 -2.425 1.00 87.25 95 PHE A O 1
ATOM 711 N N . ALA A 1 96 ? 0.092 5.514 -1.906 1.00 88.38 96 ALA A N 1
ATOM 712 C CA . ALA A 1 96 ? -0.446 5.374 -0.563 1.00 88.38 96 ALA A CA 1
ATOM 713 C C . ALA A 1 96 ? -1.345 6.570 -0.235 1.00 88.38 96 ALA A C 1
ATOM 715 O O . ALA A 1 96 ? -1.243 7.632 -0.850 1.00 88.38 96 ALA A O 1
ATOM 716 N N . GLN A 1 97 ? -2.245 6.377 0.723 1.00 86.19 97 GLN A N 1
ATOM 717 C CA . GLN A 1 97 ? -3.090 7.435 1.281 1.00 86.19 97 GLN A CA 1
ATOM 718 C C . GLN A 1 97 ? -2.494 7.849 2.628 1.00 86.19 97 GLN A C 1
ATOM 720 O O . GLN A 1 97 ? -2.102 6.967 3.378 1.00 86.19 97 GLN A O 1
ATOM 725 N N . THR A 1 98 ? -2.420 9.134 2.952 1.00 85.50 98 THR A N 1
ATOM 726 C CA . THR A 1 98 ? -1.933 9.643 4.253 1.00 85.50 98 THR A CA 1
ATOM 727 C C . THR A 1 98 ? -3.076 10.254 5.060 1.00 85.50 98 THR A C 1
ATOM 729 O O . THR A 1 98 ? -4.190 10.384 4.546 1.00 85.50 98 THR A O 1
ATOM 732 N N . GLY A 1 99 ? -2.844 10.579 6.338 1.00 80.19 99 GLY A N 1
ATOM 733 C CA . GLY A 1 99 ? -3.857 11.217 7.187 1.00 80.19 99 GLY A CA 1
ATOM 734 C C . GLY A 1 99 ? -5.029 10.311 7.581 1.00 80.19 99 GLY A C 1
ATOM 735 O O . GLY A 1 99 ? -6.078 10.796 7.999 1.00 80.19 99 GLY A O 1
ATOM 736 N N . LEU A 1 100 ? -4.868 8.992 7.455 1.00 78.38 100 LEU A N 1
ATOM 737 C CA . LEU A 1 100 ? -5.909 8.009 7.769 1.00 78.38 100 LEU A CA 1
ATOM 738 C C . LEU A 1 100 ? -6.102 7.798 9.275 1.00 78.38 100 LEU A C 1
ATOM 740 O O . LEU A 1 100 ? -7.187 7.405 9.694 1.00 78.38 100 LEU A O 1
ATOM 744 N N . ALA A 1 101 ? -5.093 8.111 10.093 1.00 61.47 101 ALA A N 1
ATOM 745 C CA . ALA A 1 101 ? -5.192 8.009 11.546 1.00 61.47 101 ALA A CA 1
ATOM 746 C C . ALA A 1 101 ? -6.261 8.948 12.136 1.00 61.47 101 ALA A C 1
ATOM 748 O O . ALA A 1 101 ? -6.976 8.571 13.060 1.00 61.47 101 ALA A O 1
ATOM 749 N N . ASN A 1 102 ? -6.452 10.123 11.529 1.00 54.09 102 ASN A N 1
ATOM 750 C CA . ASN A 1 102 ? -7.454 11.105 11.956 1.00 54.09 102 ASN A CA 1
ATOM 751 C C . ASN A 1 102 ? -8.893 10.718 11.568 1.00 54.09 102 ASN A C 1
ATOM 753 O O . ASN A 1 102 ? -9.848 11.238 12.139 1.00 54.09 102 ASN A O 1
ATOM 757 N N . ALA A 1 103 ? -9.076 9.804 10.608 1.00 51.19 103 ALA A N 1
ATOM 758 C CA . ALA A 1 103 ? -10.406 9.365 10.183 1.00 51.19 103 ALA A CA 1
ATOM 759 C C . ALA A 1 103 ? -11.070 8.428 11.209 1.00 51.19 103 ALA A C 1
ATOM 761 O O . ALA A 1 103 ? -12.298 8.371 11.280 1.00 51.19 103 ALA A O 1
ATOM 762 N N . ALA A 1 104 ? -10.269 7.728 12.022 1.00 49.62 104 ALA A N 1
ATOM 763 C CA . ALA A 1 104 ? -10.757 6.861 13.092 1.00 49.62 104 ALA A CA 1
ATOM 764 C C . ALA A 1 104 ? -11.225 7.645 14.336 1.00 49.62 104 ALA A C 1
ATOM 766 O O . ALA A 1 104 ? -12.053 7.135 15.087 1.00 49.62 104 ALA A O 1
ATOM 767 N N . ASP A 1 105 ? -10.743 8.880 14.525 1.00 51.69 105 ASP A N 1
ATOM 768 C CA . ASP A 1 105 ? -11.008 9.710 15.714 1.00 51.69 105 ASP A CA 1
ATOM 769 C C . ASP A 1 105 ? -12.117 10.770 15.500 1.00 51.69 105 ASP A C 1
ATOM 771 O O . ASP A 1 105 ? -12.468 11.512 16.409 1.00 51.69 105 ASP A O 1
ATOM 775 N N . GLY A 1 106 ? -12.712 10.860 14.302 1.00 47.25 106 GLY A N 1
ATOM 776 C CA . GLY A 1 106 ? -13.402 12.087 13.881 1.00 47.25 106 GLY A CA 1
ATOM 777 C C . GLY A 1 106 ? -14.740 11.941 13.160 1.00 47.25 106 GLY A C 1
ATOM 778 O O . GLY A 1 106 ? -15.017 12.721 12.254 1.00 47.25 106 GLY A O 1
ATOM 779 N N . ARG A 1 107 ? -15.607 11.001 13.558 1.00 47.50 107 ARG A N 1
ATOM 780 C CA . ARG A 1 107 ? -17.064 11.257 13.510 1.00 47.50 107 ARG A CA 1
ATOM 781 C C . ARG A 1 107 ? -17.603 11.618 14.893 1.00 47.50 107 ARG A C 1
ATOM 783 O O . ARG A 1 107 ? -18.737 11.292 15.209 1.00 47.50 107 ARG A O 1
ATOM 790 N N . ASP A 1 108 ? -16.827 12.333 15.701 1.00 47.00 108 ASP A N 1
ATOM 791 C CA . ASP A 1 108 ? -17.443 13.247 16.657 1.00 47.00 108 ASP A CA 1
ATOM 792 C C . ASP A 1 108 ? -17.704 14.540 15.889 1.00 47.00 108 ASP A C 1
ATOM 794 O O . ASP A 1 108 ? -16.877 15.449 15.813 1.00 47.00 108 ASP A O 1
ATOM 798 N N . SER A 1 109 ? -18.847 14.569 15.204 1.00 48.50 109 SER A N 1
ATOM 799 C CA . SER A 1 109 ? -19.403 15.802 14.671 1.00 48.50 109 SER A CA 1
ATOM 800 C C . SER A 1 109 ? -19.762 16.671 15.876 1.00 48.50 109 SER A C 1
ATOM 802 O O . SER A 1 109 ? -20.927 16.746 16.264 1.00 48.50 109 SER A O 1
ATOM 804 N N . LYS A 1 110 ? -18.762 17.312 16.497 1.00 44.94 110 LYS A N 1
ATOM 805 C CA . LYS A 1 110 ? -18.977 18.445 17.394 1.00 44.94 110 LYS A CA 1
ATOM 806 C C . LYS A 1 110 ? -19.505 19.562 16.523 1.00 44.94 110 LYS A C 1
ATOM 808 O O . LYS A 1 110 ? -18.763 20.421 16.061 1.00 44.94 110 LYS A O 1
ATOM 813 N N . ILE A 1 111 ? -20.809 19.515 16.280 1.00 55.84 111 ILE A N 1
ATOM 814 C CA . ILE A 1 111 ? -21.579 20.708 15.992 1.00 55.84 111 ILE A CA 1
ATOM 815 C C . ILE A 1 111 ? -21.242 21.638 17.162 1.00 55.84 111 ILE A C 1
ATOM 817 O O . ILE A 1 111 ? -21.577 21.299 18.302 1.00 55.84 111 ILE A O 1
ATOM 821 N N . PRO A 1 112 ? -20.507 22.745 16.954 1.00 41.38 112 PRO A N 1
ATOM 822 C CA . PRO A 1 112 ? -20.339 23.704 18.026 1.00 41.38 112 PRO A CA 1
ATOM 823 C C . PRO A 1 112 ? -21.749 24.140 18.420 1.00 41.38 112 PRO A C 1
ATOM 825 O O . PRO A 1 112 ? -22.525 24.573 17.566 1.00 41.38 112 PRO A O 1
ATOM 828 N N . ALA A 1 113 ? -22.086 24.021 19.703 1.00 54.00 113 ALA A N 1
ATOM 829 C CA . ALA A 1 113 ? -23.399 24.338 20.271 1.00 54.00 113 ALA A CA 1
ATOM 830 C C . ALA A 1 113 ? -23.817 25.826 20.125 1.00 54.00 113 ALA A C 1
ATOM 832 O O . ALA A 1 113 ? -24.726 26.282 20.809 1.00 54.00 113 ALA A O 1
ATOM 833 N N . GLY A 1 114 ? -23.157 26.591 19.249 1.00 47.56 114 GLY A N 1
ATOM 834 C CA . GLY A 1 114 ? -23.399 28.005 18.977 1.00 47.56 114 GLY A CA 1
ATOM 835 C C . GLY A 1 114 ? -23.717 28.351 17.518 1.00 47.56 114 GLY A C 1
ATOM 836 O O . GLY A 1 114 ? -23.935 29.525 17.238 1.00 47.56 114 GLY A O 1
ATOM 837 N N . VAL A 1 115 ? -23.775 27.397 16.579 1.00 51.12 115 VAL A N 1
ATOM 838 C CA . VAL A 1 115 ? -24.218 27.698 15.202 1.00 51.12 115 VAL A CA 1
ATOM 839 C C . VAL A 1 115 ? -25.720 27.439 15.084 1.00 51.12 115 VAL A C 1
ATOM 841 O O . VAL A 1 115 ? -26.175 26.396 14.622 1.00 51.12 115 VAL A O 1
ATOM 844 N N . VAL A 1 116 ? -26.503 28.420 15.531 1.00 49.47 116 VAL A N 1
ATOM 845 C CA . VAL A 1 116 ? -27.913 28.555 15.156 1.00 49.47 116 VAL A CA 1
ATOM 846 C C . VAL A 1 116 ? -27.922 29.096 13.726 1.00 49.47 116 VAL A C 1
ATOM 848 O O . VAL A 1 116 ? -27.749 30.295 13.516 1.00 49.47 116 VAL A O 1
ATOM 851 N N . ILE A 1 117 ? -28.057 28.223 12.721 1.00 51.22 117 ILE A N 1
ATOM 852 C CA . ILE A 1 117 ? -28.310 28.681 11.349 1.00 51.22 117 ILE A CA 1
ATOM 853 C C . ILE A 1 117 ? -29.733 29.243 11.314 1.00 51.22 117 ILE A C 1
ATOM 855 O O . ILE A 1 117 ? -30.718 28.517 11.209 1.00 51.22 117 ILE A O 1
ATOM 859 N N . LEU A 1 118 ? -29.828 30.565 11.436 1.00 52.56 118 LEU A N 1
ATOM 860 C CA . LEU A 1 118 ? -30.999 31.336 11.044 1.00 52.56 118 LEU A CA 1
ATOM 861 C C . LEU A 1 118 ? -31.050 31.363 9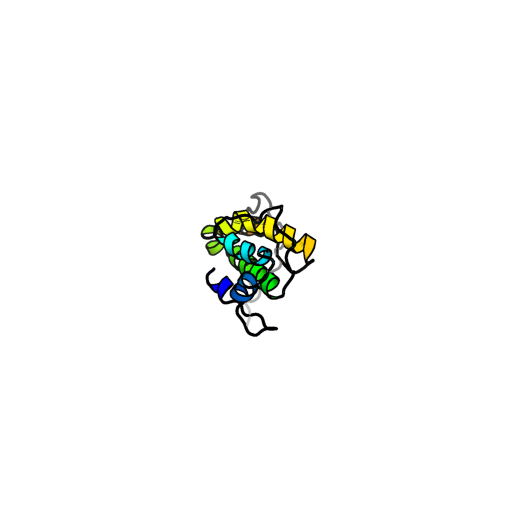.508 1.00 52.56 118 LEU A C 1
ATOM 863 O O . LEU A 1 118 ? -30.375 32.165 8.871 1.00 52.56 118 LEU A O 1
ATOM 867 N N . GLY A 1 119 ? -31.830 30.461 8.916 1.00 45.31 119 GLY A N 1
ATOM 868 C CA . GLY A 1 119 ? -32.114 30.421 7.476 1.00 45.31 119 GLY A CA 1
ATOM 869 C C . GLY A 1 119 ? -32.514 29.003 7.060 1.00 45.31 119 GLY A C 1
ATOM 870 O O . GLY A 1 119 ? -31.736 28.080 7.245 1.00 45.31 119 GLY A O 1
ATOM 871 N N . SER A 1 120 ? -33.706 28.706 6.548 1.00 47.25 120 SER A N 1
ATOM 872 C CA . SER A 1 120 ? -34.664 29.552 5.841 1.00 47.25 120 SER A CA 1
ATOM 873 C C . SER A 1 120 ? -36.067 28.968 6.015 1.00 47.25 120 SER A C 1
ATOM 875 O O . SER A 1 120 ? -36.309 27.812 5.674 1.00 47.25 120 SER A O 1
ATOM 877 N N . VAL A 1 121 ? -37.016 29.771 6.500 1.00 47.22 121 VAL A N 1
ATOM 878 C CA . VAL A 1 121 ? -38.454 29.468 6.422 1.00 47.22 121 VAL A CA 1
ATOM 879 C C . VAL A 1 121 ? -38.905 29.731 4.982 1.00 47.22 121 VAL A C 1
ATOM 881 O O . VAL A 1 121 ? -39.551 30.726 4.683 1.00 47.22 121 VAL A O 1
ATOM 884 N N . VAL A 1 122 ? -38.498 28.868 4.055 1.00 53.91 122 VAL A N 1
ATOM 885 C CA . VAL A 1 122 ? -38.987 28.857 2.669 1.00 53.91 122 VAL A CA 1
ATOM 886 C C . VAL A 1 122 ? -39.263 27.399 2.323 1.00 53.91 122 VAL A C 1
ATOM 888 O O . VAL A 1 122 ? -38.444 26.715 1.725 1.00 53.91 122 VAL A O 1
ATOM 891 N N . GLY A 1 123 ? -40.392 26.884 2.804 1.00 47.91 123 GLY A N 1
ATOM 892 C CA . GLY A 1 123 ? -40.783 25.496 2.541 1.00 47.91 123 GLY A CA 1
ATOM 893 C C . GLY A 1 123 ? -42.093 25.048 3.184 1.00 47.91 123 GLY A C 1
ATOM 894 O O . GLY A 1 123 ? -42.712 24.118 2.687 1.00 47.91 123 GLY A O 1
ATOM 895 N N . SER A 1 124 ? -42.566 25.732 4.230 1.00 47.75 124 SER A N 1
ATOM 896 C CA . SER A 1 124 ? -43.728 25.257 5.005 1.00 47.75 124 SER A CA 1
ATOM 897 C C . SER A 1 124 ? -44.992 26.115 4.869 1.00 47.75 124 SER A C 1
ATOM 899 O O . SER A 1 124 ? -46.016 25.771 5.448 1.00 47.75 124 SER A O 1
ATOM 901 N N . LEU A 1 125 ? -44.966 27.209 4.093 1.00 46.72 125 LEU A N 1
ATOM 902 C CA . LEU A 1 125 ? -46.136 28.091 3.921 1.00 46.72 125 LEU A CA 1
ATOM 903 C C . LEU A 1 125 ? -47.068 27.671 2.765 1.00 46.72 125 LEU A C 1
ATOM 905 O O . LEU A 1 125 ? -48.164 28.202 2.635 1.00 46.72 125 LEU A O 1
ATOM 909 N N . TRP A 1 126 ? -46.682 26.673 1.963 1.00 48.12 126 TRP A N 1
ATOM 910 C CA . TRP A 1 126 ? -47.522 26.129 0.883 1.00 48.12 126 TRP A CA 1
ATOM 911 C C . TRP A 1 126 ? -48.452 24.981 1.316 1.00 48.12 126 TRP A C 1
ATOM 913 O O . TRP A 1 126 ? -49.233 24.497 0.505 1.00 48.12 126 TRP A O 1
ATOM 923 N N . MET A 1 127 ? -48.428 24.566 2.588 1.00 51.75 127 MET A N 1
ATOM 924 C CA . MET A 1 127 ? -49.299 23.496 3.110 1.00 51.75 127 MET A CA 1
ATOM 925 C C . MET A 1 127 ? -50.489 23.993 3.952 1.00 51.75 127 MET A C 1
ATOM 927 O O . MET A 1 127 ? -51.238 23.174 4.471 1.00 51.75 127 MET A O 1
ATOM 931 N N . LEU A 1 128 ? -50.709 25.311 4.069 1.00 53.78 128 LEU A N 1
ATOM 932 C CA . LEU A 1 128 ? -51.819 25.876 4.862 1.00 53.78 128 LEU A CA 1
ATOM 933 C C . LEU A 1 128 ? -52.854 26.683 4.055 1.00 53.78 128 LEU A C 1
ATOM 935 O O . LEU A 1 128 ? -53.799 27.197 4.642 1.00 53.78 128 LEU A O 1
ATOM 939 N N . LEU A 1 129 ? -52.730 26.770 2.725 1.00 56.06 129 LEU A N 1
ATOM 940 C CA . LEU A 1 129 ? -53.674 27.513 1.866 1.00 56.06 129 LEU A CA 1
ATOM 941 C C . LEU A 1 129 ? -54.258 26.673 0.711 1.00 56.06 129 LEU A C 1
ATOM 943 O O . LEU A 1 129 ? -54.643 27.219 -0.315 1.00 56.06 129 LEU A O 1
ATOM 947 N N . GLY A 1 130 ? -54.325 25.346 0.860 1.00 54.81 130 GLY A N 1
ATOM 948 C CA . GLY A 1 130 ? -54.855 24.439 -0.173 1.00 54.81 130 GLY A CA 1
ATOM 949 C C . GLY A 1 130 ? -56.103 23.645 0.220 1.00 54.81 130 GLY A C 1
ATOM 950 O O . GLY A 1 130 ? -56.469 22.719 -0.493 1.00 54.81 130 GLY A O 1
ATOM 951 N N . GLY A 1 131 ? -56.732 23.950 1.358 1.00 55.97 131 GLY A N 1
ATOM 952 C CA . GLY A 1 131 ? -57.755 23.089 1.955 1.00 55.97 131 GLY A CA 1
ATOM 953 C C . GLY A 1 131 ? -59.043 23.794 2.363 1.00 55.97 131 GLY A C 1
ATOM 954 O O . GLY A 1 131 ? -59.471 23.576 3.486 1.00 55.97 131 GLY A O 1
ATOM 955 N N . TRP A 1 132 ? -59.638 24.635 1.502 1.00 46.88 132 TRP A N 1
ATOM 956 C CA . TRP A 1 132 ? -61.086 24.925 1.527 1.00 46.88 132 TRP A CA 1
ATOM 957 C C . TRP A 1 132 ? -61.543 25.684 0.263 1.00 46.88 132 TRP A C 1
ATOM 959 O O . TRP A 1 132 ? -61.447 26.908 0.216 1.00 46.88 132 TRP A O 1
ATOM 969 N N . SER A 1 133 ? -62.045 24.983 -0.762 1.00 50.81 133 SER A N 1
ATOM 970 C CA . SER A 1 133 ? -63.226 25.390 -1.560 1.00 50.81 133 SER A CA 1
ATOM 971 C C . SER A 1 133 ? -63.407 24.539 -2.822 1.00 50.81 133 SER A C 1
ATOM 973 O O . SER A 1 133 ? -62.509 24.493 -3.658 1.00 50.81 133 SER A O 1
ATOM 975 N N . PHE A 1 134 ? -64.635 24.015 -2.932 1.00 42.06 134 PHE A N 1
ATOM 976 C CA . PHE A 1 134 ? -65.295 23.264 -4.012 1.00 42.06 134 PHE A CA 1
ATOM 977 C C . PHE A 1 134 ? -64.955 21.781 -4.175 1.00 42.06 134 PHE A C 1
ATOM 979 O O . PHE A 1 134 ? -63.836 21.439 -4.606 1.00 42.06 134 PHE A O 1
#

Radius of gyration: 23.74 Å; chains: 1; bounding box: 83×46×35 Å

Organism: NCBI:txid2828524

InterPro domains:
  IPR056146 Domain of unknown function DUF7729 [PF24855] (1-98)

Secondary structure (DSSP, 8-state):
-GGGTT-B-TTTSSBHHHHHHHSS-THHHHGGGGGGTPPPPTTSPPP---HHHHHHHHHHHHHHHSHHHHHH-HHHHHHHHHHHHHHHHHH-TTS-----GGGSS-------TT--------SSGGGSSSS---